Protein AF-A0A3N5NLV7-F1 (afdb_monomer)

Mean predicted aligned error: 9.07 Å

Nearest PDB structures (foldseek):
  2b5a-assembly1_A  TM=8.659E-01  e=1.717E-02  [Bacillus] caldolyticus
  4ob4-assembly1_A  TM=8.107E-01  e=1.916E-02  Streptomyces coelicolor A3(2)
  5d4z-assembly8_U  TM=6.391E-01  e=3.913E-02  Salmonella phage SPC32H
  5d4z-assembly3_F  TM=6.218E-01  e=5.746E-02  Salmonella phage SPC32H
  6jpi-assembly1_C  TM=6.196E-01  e=9.987E-01  Pseudomonas aeruginosa PAO1

Structure (mmCIF, N/CA/C/O backbone):
data_AF-A0A3N5NLV7-F1
#
_entry.id   AF-A0A3N5NLV7-F1
#
loop_
_atom_site.group_PDB
_atom_site.id
_atom_site.type_symbol
_atom_site.label_atom_id
_atom_site.label_alt_id
_atom_site.label_comp_id
_atom_site.label_asym_id
_atom_site.label_entity_id
_atom_site.label_seq_id
_atom_site.pdbx_PDB_ins_code
_atom_site.Cartn_x
_atom_site.Cartn_y
_atom_site.Cartn_z
_atom_site.occupancy
_atom_site.B_iso_or_equiv
_atom_site.auth_seq_id
_atom_site.auth_comp_id
_atom_site.auth_asym_id
_atom_site.auth_atom_id
_atom_site.pdbx_PDB_model_num
ATOM 1 N N . MET A 1 1 ? 19.502 -3.548 -1.627 1.00 58.09 1 MET A N 1
ATOM 2 C CA . MET A 1 1 ? 18.742 -3.714 -2.894 1.00 58.09 1 MET A CA 1
ATOM 3 C C . MET A 1 1 ? 17.281 -4.151 -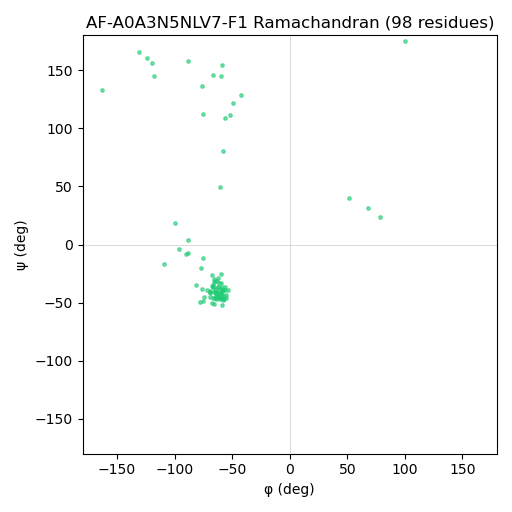2.672 1.00 58.09 1 MET A C 1
ATOM 5 O O . MET A 1 1 ? 16.404 -3.529 -3.257 1.00 58.09 1 MET A O 1
ATOM 9 N N . LYS A 1 2 ? 16.983 -5.141 -1.804 1.00 58.34 2 LYS A N 1
ATOM 10 C CA . LYS A 1 2 ? 15.604 -5.622 -1.531 1.00 58.34 2 LYS A CA 1
ATOM 11 C C . LYS A 1 2 ? 14.653 -4.567 -0.925 1.00 58.34 2 LYS A C 1
ATOM 13 O O . LYS A 1 2 ? 13.492 -4.514 -1.321 1.00 58.34 2 LYS A O 1
ATOM 18 N N . ASP A 1 3 ? 15.144 -3.681 -0.058 1.00 70.75 3 ASP A N 1
ATOM 19 C CA . ASP A 1 3 ? 14.313 -2.634 0.573 1.00 70.75 3 ASP A CA 1
ATOM 20 C C . ASP A 1 3 ? 13.758 -1.600 -0.409 1.00 70.75 3 ASP A C 1
ATOM 22 O O . ASP A 1 3 ? 12.655 -1.089 -0.226 1.00 70.75 3 ASP A O 1
ATOM 26 N N . HIS A 1 4 ? 14.495 -1.307 -1.483 1.00 82.44 4 HIS A N 1
ATOM 27 C CA . HIS A 1 4 ? 14.044 -0.349 -2.488 1.00 82.44 4 HIS A CA 1
ATOM 28 C C . HIS A 1 4 ? 12.804 -0.866 -3.229 1.00 82.44 4 HIS A C 1
ATOM 30 O O . HIS A 1 4 ? 11.856 -0.119 -3.454 1.00 82.44 4 HIS A O 1
ATOM 36 N N . PHE A 1 5 ? 12.773 -2.163 -3.556 1.00 86.38 5 PHE A N 1
ATOM 37 C CA . PHE A 1 5 ? 11.635 -2.778 -4.239 1.00 86.38 5 PHE A CA 1
ATOM 38 C C . PHE A 1 5 ? 10.353 -2.709 -3.398 1.00 86.38 5 PHE A C 1
ATOM 40 O O . PHE A 1 5 ? 9.313 -2.296 -3.910 1.00 86.38 5 PHE A O 1
ATOM 47 N N . LYS A 1 6 ? 10.438 -3.041 -2.101 1.00 90.75 6 LYS A N 1
ATOM 48 C CA . LYS A 1 6 ? 9.296 -2.960 -1.177 1.00 90.75 6 LYS A CA 1
ATOM 49 C C . LYS A 1 6 ? 8.779 -1.530 -1.029 1.00 90.75 6 LYS A C 1
ATOM 51 O O . LYS A 1 6 ? 7.579 -1.293 -1.140 1.00 90.75 6 LYS A O 1
ATOM 56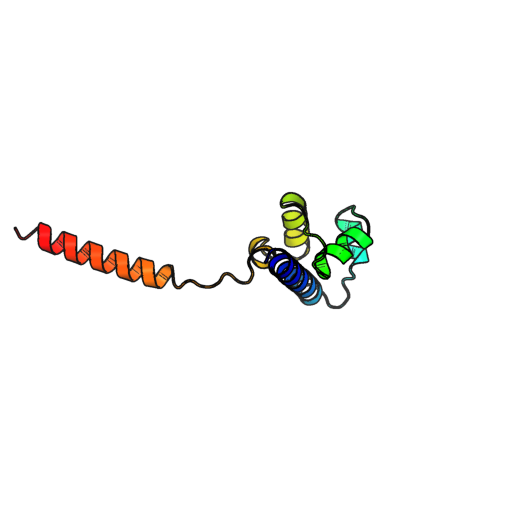 N N . LYS A 1 7 ? 9.683 -0.557 -0.857 1.00 92.44 7 LYS A N 1
ATOM 57 C CA . LYS A 1 7 ? 9.321 0.868 -0.786 1.00 92.44 7 LYS A CA 1
ATOM 58 C C . LYS A 1 7 ? 8.576 1.334 -2.033 1.00 92.44 7 LYS A C 1
ATOM 60 O O . LYS A 1 7 ? 7.565 2.022 -1.917 1.00 92.44 7 LYS A O 1
ATOM 65 N N . GLU A 1 8 ? 9.034 0.946 -3.218 1.00 93.94 8 GLU A N 1
ATOM 66 C CA . GLU A 1 8 ? 8.368 1.315 -4.468 1.00 93.94 8 GLU A CA 1
ATOM 67 C C . GLU A 1 8 ? 7.006 0.628 -4.646 1.00 93.94 8 GLU A C 1
ATOM 69 O O . GLU A 1 8 ? 6.043 1.276 -5.062 1.00 93.94 8 GLU A O 1
ATOM 74 N N . GLN A 1 9 ? 6.881 -0.651 -4.278 1.00 95.12 9 GLN A N 1
ATOM 75 C CA . GLN A 1 9 ? 5.590 -1.345 -4.288 1.00 95.12 9 GLN A CA 1
ATOM 76 C C . GLN A 1 9 ? 4.593 -0.686 -3.320 1.00 95.12 9 GLN A C 1
ATOM 78 O O . GLN A 1 9 ? 3.454 -0.407 -3.701 1.00 95.12 9 GLN A O 1
ATOM 83 N N . GLY A 1 10 ? 5.029 -0.361 -2.100 1.00 96.88 10 GLY A N 1
ATOM 84 C CA . GLY A 1 10 ? 4.206 0.313 -1.097 1.00 96.88 10 GLY A CA 1
ATOM 85 C C . GLY A 1 10 ? 3.721 1.692 -1.540 1.00 96.88 10 GLY A C 1
ATOM 86 O O . GLY A 1 10 ? 2.534 2.013 -1.415 1.00 96.88 10 GLY A O 1
ATOM 87 N N . LYS A 1 11 ? 4.601 2.484 -2.172 1.00 96.88 11 LYS A N 1
ATOM 88 C CA . LYS A 1 11 ? 4.227 3.765 -2.794 1.00 96.88 11 LYS A CA 1
ATOM 89 C C . LYS A 1 11 ? 3.130 3.582 -3.841 1.00 96.88 11 LYS A C 1
ATOM 91 O O . LYS A 1 11 ? 2.148 4.322 -3.818 1.00 96.88 11 LYS A O 1
ATOM 96 N N . ARG A 1 12 ? 3.262 2.598 -4.735 1.00 96.88 12 ARG A N 1
ATOM 97 C CA . ARG A 1 12 ? 2.259 2.319 -5.780 1.00 96.88 12 ARG A CA 1
ATOM 98 C C . ARG A 1 12 ? 0.931 1.878 -5.193 1.00 96.88 12 ARG A C 1
ATOM 100 O O . ARG A 1 12 ? -0.104 2.371 -5.626 1.00 96.88 12 ARG A O 1
ATOM 107 N N . LEU A 1 13 ? 0.953 1.024 -4.172 1.00 97.50 13 LEU A N 1
ATOM 108 C CA . LEU A 1 13 ? -0.257 0.603 -3.471 1.00 97.50 13 LEU A CA 1
ATOM 109 C C . LEU A 1 13 ? -0.988 1.803 -2.842 1.00 97.50 13 LEU A C 1
ATOM 111 O O . LEU A 1 13 ? -2.193 1.981 -3.031 1.00 97.50 13 LEU A O 1
ATOM 115 N N . LYS A 1 14 ? -0.246 2.688 -2.167 1.00 98.00 14 LYS A N 1
ATOM 116 C CA . LYS A 1 14 ? -0.785 3.929 -1.594 1.00 98.00 14 LYS A CA 1
ATOM 117 C C . LYS A 1 14 ? -1.366 4.858 -2.661 1.00 98.00 14 LYS A C 1
ATOM 119 O O . LYS A 1 14 ? -2.412 5.470 -2.434 1.00 98.00 14 LYS A O 1
ATOM 124 N N . LEU A 1 15 ? -0.694 4.985 -3.806 1.00 97.06 15 LEU A N 1
ATOM 125 C CA . LEU A 1 15 ? -1.178 5.773 -4.941 1.00 97.06 15 LEU A CA 1
ATOM 126 C C . LEU A 1 15 ? -2.469 5.181 -5.515 1.00 97.06 15 LEU A C 1
ATOM 128 O O . LEU A 1 15 ? -3.434 5.923 -5.672 1.00 97.06 15 LEU A O 1
ATOM 132 N N . ALA A 1 16 ? -2.525 3.865 -5.732 1.00 97.19 16 ALA A N 1
ATOM 133 C CA . ALA A 1 16 ? -3.715 3.171 -6.221 1.00 97.19 16 ALA A CA 1
ATOM 134 C C . ALA A 1 16 ? -4.922 3.390 -5.294 1.00 97.19 16 ALA A C 1
ATOM 136 O O . ALA A 1 16 ? -5.988 3.789 -5.758 1.00 97.19 16 ALA A O 1
ATOM 137 N N . ARG A 1 17 ? -4.744 3.258 -3.970 1.00 98.00 17 ARG A N 1
ATOM 138 C CA . ARG A 1 17 ? -5.808 3.563 -2.998 1.00 98.00 17 ARG A CA 1
ATOM 139 C C . ARG A 1 17 ? -6.315 5.000 -3.119 1.00 98.00 17 ARG A C 1
ATOM 141 O O . ARG A 1 17 ? -7.524 5.229 -3.122 1.00 98.00 17 ARG A O 1
ATOM 148 N N . LYS A 1 18 ? -5.400 5.971 -3.175 1.00 97.56 18 LYS A N 1
ATOM 149 C CA . LYS A 1 18 ? -5.754 7.396 -3.263 1.00 97.56 18 LYS A CA 1
ATOM 150 C C . LYS A 1 18 ? -6.431 7.750 -4.589 1.00 97.56 18 LYS A C 1
ATOM 152 O O . LYS A 1 18 ? -7.307 8.610 -4.584 1.00 97.56 18 LYS A O 1
ATOM 157 N N . ALA A 1 19 ? -6.028 7.105 -5.685 1.00 96.56 19 ALA A N 1
ATOM 158 C CA . ALA A 1 19 ? 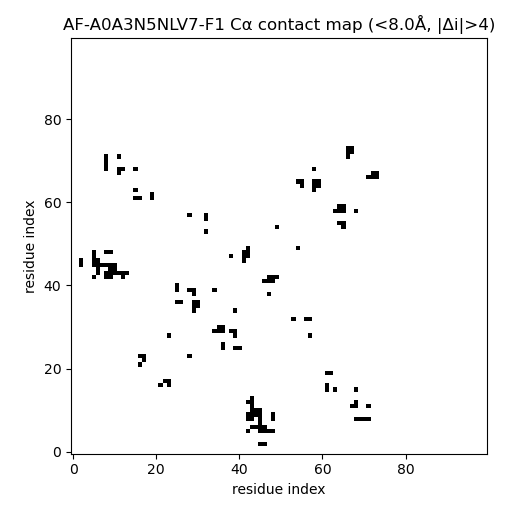-6.623 7.275 -7.007 1.00 96.56 19 ALA A CA 1
ATOM 159 C C . ALA A 1 19 ? -8.040 6.691 -7.068 1.00 96.56 19 ALA A C 1
ATOM 161 O O . ALA A 1 19 ? -8.934 7.336 -7.604 1.00 96.56 19 ALA A O 1
ATOM 162 N N . PHE 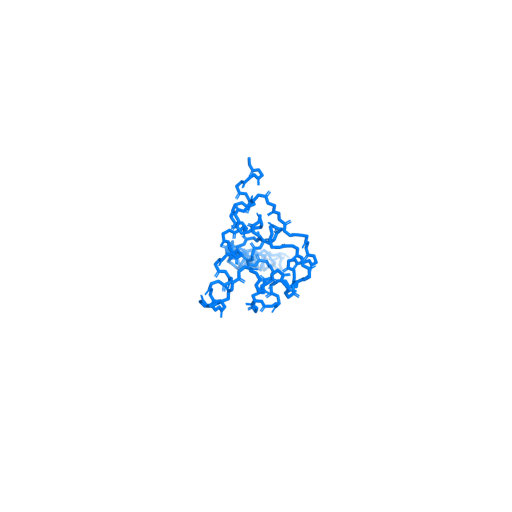A 1 20 ? -8.258 5.524 -6.453 1.00 97.12 20 PHE A N 1
ATOM 163 C CA . PHE A 1 20 ? -9.576 4.895 -6.382 1.00 97.12 20 PHE A CA 1
ATOM 164 C C . PHE A 1 20 ? -10.587 5.760 -5.618 1.00 97.12 20 PHE A C 1
ATOM 166 O O . PHE A 1 20 ? -11.715 5.954 -6.062 1.00 97.12 20 PHE A O 1
ATOM 173 N N . SER A 1 21 ? -10.201 6.310 -4.459 1.00 96.94 21 SER A N 1
ATOM 174 C CA . SER A 1 21 ? -11.035 7.282 -3.746 1.00 96.94 21 SER A CA 1
ATOM 175 C C . SER A 1 21 ? -10.254 8.067 -2.696 1.00 96.94 21 SER A C 1
ATOM 177 O O . SER A 1 21 ? -9.609 7.498 -1.813 1.00 96.94 21 SER A O 1
ATOM 179 N N . LYS A 1 22 ? -10.422 9.397 -2.692 1.00 92.19 22 LYS A N 1
ATOM 180 C CA . LYS A 1 22 ? -9.813 10.295 -1.692 1.00 92.19 22 LYS A CA 1
ATOM 181 C C . LYS A 1 22 ? -10.241 9.985 -0.249 1.00 92.19 22 LYS A C 1
ATOM 183 O O . LYS A 1 22 ? -9.498 10.290 0.678 1.00 92.19 22 LYS A O 1
ATOM 188 N N . LYS A 1 23 ? -11.421 9.380 -0.053 1.00 95.81 23 LYS A N 1
ATOM 189 C CA . LYS A 1 23 ? -11.973 9.029 1.271 1.00 95.81 23 LYS A CA 1
ATOM 190 C C . LYS A 1 23 ? -11.687 7.577 1.678 1.00 95.81 23 LYS A C 1
ATOM 192 O O . LYS A 1 23 ? -12.049 7.172 2.783 1.00 95.81 23 LYS A O 1
ATOM 197 N N . LEU A 1 24 ? -11.069 6.771 0.811 1.00 97.19 24 LEU A N 1
ATOM 198 C CA . LEU A 1 24 ? -10.763 5.378 1.126 1.00 97.19 24 LEU A CA 1
ATOM 199 C C . LEU A 1 24 ? -9.567 5.300 2.081 1.00 97.19 24 LEU A C 1
ATOM 201 O O . LEU A 1 24 ? -8.427 5.628 1.736 1.00 97.19 24 LEU A O 1
ATOM 205 N N . THR A 1 25 ? -9.835 4.861 3.309 1.00 98.31 25 THR A N 1
ATOM 206 C CA . THR A 1 25 ? -8.830 4.748 4.368 1.00 98.31 25 THR A CA 1
ATOM 207 C C . THR A 1 25 ? -8.130 3.390 4.334 1.00 98.31 25 THR A C 1
ATOM 209 O O . THR A 1 25 ? -8.679 2.400 3.854 1.00 98.31 25 THR A O 1
ATOM 212 N N . GLN A 1 26 ? -6.927 3.330 4.910 1.00 98.44 26 GLN A N 1
ATOM 213 C CA . GLN A 1 26 ? -6.186 2.079 5.113 1.00 98.44 26 GLN A CA 1
ATOM 214 C C . GLN A 1 26 ? -7.008 1.058 5.921 1.00 98.44 26 GLN A C 1
ATOM 216 O O . GLN A 1 26 ? -7.046 -0.118 5.577 1.00 98.44 26 GLN A O 1
ATOM 221 N N . LYS A 1 27 ? -7.742 1.526 6.945 1.00 98.50 27 LYS A N 1
ATOM 222 C CA . LYS A 1 27 ? -8.627 0.693 7.775 1.00 98.50 27 LYS A CA 1
ATOM 223 C C . LYS A 1 27 ? -9.722 0.017 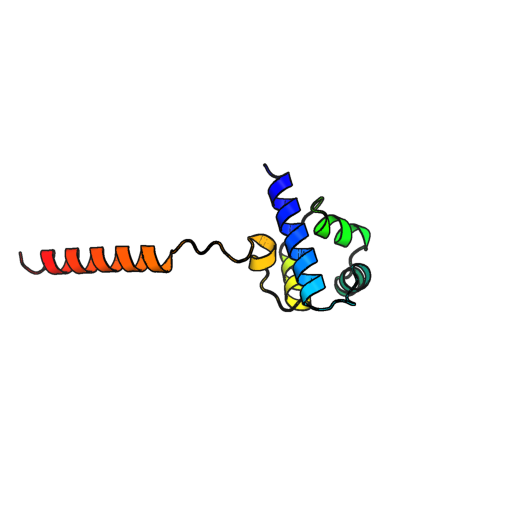6.957 1.00 98.50 27 LYS A C 1
ATOM 225 O O . LYS A 1 27 ? -9.956 -1.166 7.149 1.00 98.50 27 LYS A O 1
ATOM 230 N N . ARG A 1 28 ? -10.356 0.731 6.020 1.00 98.31 28 ARG A N 1
ATOM 231 C CA . ARG A 1 28 ? -11.417 0.153 5.181 1.00 98.31 28 ARG A CA 1
ATOM 232 C C . ARG A 1 28 ? -10.906 -0.979 4.296 1.00 98.31 28 ARG A C 1
ATOM 234 O O . ARG A 1 28 ? -11.589 -1.988 4.180 1.00 98.31 28 ARG A O 1
ATOM 241 N N . ILE A 1 29 ? -9.715 -0.832 3.712 1.00 98.06 29 ILE A N 1
ATOM 242 C CA . ILE A 1 29 ? -9.118 -1.907 2.908 1.00 98.06 29 ILE A CA 1
ATOM 243 C C . ILE A 1 29 ? -8.706 -3.075 3.798 1.00 98.06 29 ILE A C 1
ATOM 245 O O . ILE A 1 29 ? -9.027 -4.210 3.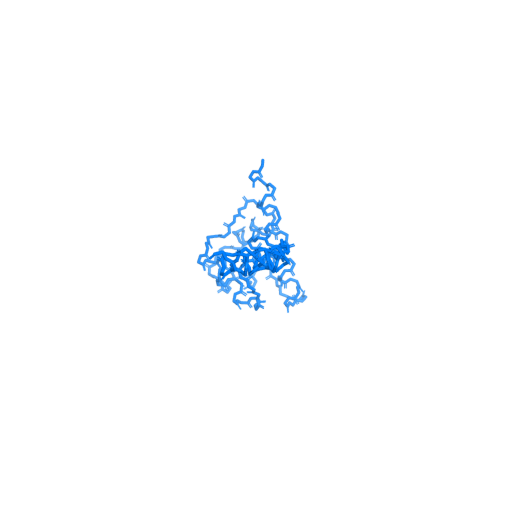473 1.00 98.06 29 ILE A O 1
ATOM 249 N N . ALA A 1 30 ? -8.065 -2.812 4.939 1.00 98.44 30 ALA A N 1
ATOM 250 C CA . ALA A 1 30 ? -7.692 -3.862 5.885 1.00 98.44 30 ALA A CA 1
ATOM 251 C C . ALA A 1 30 ? -8.914 -4.697 6.315 1.00 98.44 30 ALA A C 1
ATOM 253 O O . ALA A 1 30 ? -8.882 -5.922 6.232 1.00 98.44 30 ALA A O 1
ATOM 254 N N . THR A 1 31 ? -10.023 -4.032 6.661 1.00 98.44 31 THR A N 1
ATOM 255 C CA . THR A 1 31 ? -11.302 -4.687 6.969 1.00 98.44 31 THR A CA 1
ATOM 256 C C . THR A 1 31 ? -11.841 -5.483 5.779 1.00 98.44 31 THR A C 1
ATOM 258 O O . THR A 1 31 ? -12.209 -6.637 5.959 1.00 98.44 31 THR A O 1
ATOM 261 N N . ALA A 1 32 ? -11.851 -4.915 4.568 1.00 97.50 32 ALA A N 1
ATOM 262 C CA . ALA A 1 32 ? -12.332 -5.609 3.369 1.00 97.50 32 ALA A CA 1
ATOM 263 C C . ALA A 1 32 ? -11.494 -6.849 3.012 1.00 97.50 32 ALA A C 1
ATOM 265 O O . ALA A 1 32 ? -12.020 -7.816 2.471 1.00 97.50 32 ALA A O 1
ATOM 266 N N . MET A 1 33 ? -10.194 -6.824 3.309 1.00 97.81 33 MET A N 1
ATOM 267 C CA . MET A 1 33 ? -9.274 -7.933 3.055 1.00 97.81 33 MET A CA 1
ATOM 268 C C . MET A 1 33 ? -9.209 -8.946 4.209 1.00 97.81 33 MET A C 1
ATOM 270 O O . MET A 1 33 ? -8.558 -9.977 4.060 1.00 97.81 33 MET A O 1
ATOM 274 N N . GLY A 1 34 ? -9.850 -8.664 5.350 1.00 98.00 34 GLY A N 1
ATOM 275 C CA . GLY A 1 34 ? -9.799 -9.521 6.537 1.00 98.00 34 GLY A CA 1
ATOM 276 C C . GLY A 1 34 ? -8.420 -9.572 7.204 1.00 98.00 34 GLY A C 1
ATOM 277 O O . GLY A 1 34 ? -8.052 -10.604 7.755 1.00 98.00 34 GLY A O 1
ATOM 278 N N . ILE A 1 35 ? -7.642 -8.483 7.143 1.00 98.38 35 ILE A N 1
ATOM 279 C CA . ILE A 1 35 ? -6.287 -8.405 7.717 1.00 98.38 35 ILE A CA 1
ATOM 280 C C . ILE A 1 35 ? -6.179 -7.304 8.785 1.00 98.38 35 ILE A C 1
ATOM 282 O O . ILE A 1 35 ? -6.928 -6.323 8.743 1.00 98.38 35 ILE A O 1
ATOM 286 N N . PRO A 1 36 ? -5.219 -7.397 9.725 1.00 98.56 36 PRO A N 1
ATOM 287 C CA . PRO A 1 36 ? -4.962 -6.321 10.677 1.00 98.56 36 PRO A CA 1
ATOM 288 C C . PRO A 1 36 ? -4.577 -5.006 9.983 1.00 98.56 36 PRO A C 1
ATOM 290 O O . PRO A 1 36 ? -3.840 -4.995 8.995 1.00 98.56 36 PRO A O 1
ATOM 293 N N . LEU A 1 37 ? -4.998 -3.867 10.549 1.00 98.56 37 LEU A N 1
ATOM 294 C CA . LEU A 1 37 ? -4.642 -2.540 10.021 1.00 98.56 37 LEU A CA 1
ATOM 295 C C . LEU A 1 37 ? -3.123 -2.361 9.900 1.00 98.56 37 LEU A C 1
ATOM 297 O O . LEU A 1 37 ? -2.648 -1.876 8.876 1.00 98.56 37 LEU A O 1
ATOM 301 N N . ARG A 1 38 ? -2.367 -2.791 10.919 1.00 98.31 38 ARG A N 1
ATOM 302 C CA . ARG A 1 38 ? -0.902 -2.695 10.931 1.00 98.31 38 ARG A CA 1
ATOM 303 C C . ARG A 1 38 ? -0.267 -3.447 9.759 1.00 98.31 38 ARG A C 1
ATOM 305 O O . ARG A 1 38 ? 0.691 -2.957 9.176 1.00 98.31 38 ARG A O 1
ATOM 312 N N . THR A 1 39 ? -0.838 -4.590 9.383 1.00 98.31 39 THR A N 1
ATOM 313 C CA . THR A 1 39 ? -0.400 -5.382 8.229 1.00 98.31 39 THR A CA 1
ATOM 314 C C . THR A 1 39 ? -0.606 -4.619 6.924 1.00 98.31 39 THR A C 1
ATOM 316 O O . THR A 1 39 ? 0.297 -4.539 6.104 1.00 98.31 39 THR A O 1
ATOM 319 N N . TYR A 1 40 ? -1.762 -3.978 6.736 1.00 98.50 40 TYR A N 1
ATOM 320 C CA . TYR A 1 40 ? -1.970 -3.150 5.546 1.00 98.50 40 TYR A CA 1
ATOM 321 C C . TYR A 1 40 ? -1.076 -1.892 5.543 1.00 98.50 40 TYR A C 1
ATOM 323 O O . TYR A 1 40 ? -0.585 -1.461 4.500 1.00 98.50 40 TYR A O 1
ATOM 331 N N . GLN A 1 41 ? -0.837 -1.298 6.715 1.00 98.50 41 GLN A N 1
ATOM 332 C CA . GLN A 1 41 ? 0.047 -0.140 6.865 1.00 98.50 41 GLN A CA 1
ATOM 333 C C . GLN A 1 41 ? 1.493 -0.460 6.491 1.00 98.50 41 GLN A C 1
ATOM 335 O O . GLN A 1 41 ? 2.095 0.332 5.766 1.00 98.50 41 GLN A O 1
ATOM 340 N N . SER A 1 42 ? 2.017 -1.612 6.926 1.00 98.06 42 SER A N 1
ATOM 341 C CA . SER A 1 42 ? 3.382 -2.048 6.609 1.00 98.06 42 SER A CA 1
ATOM 342 C C . SER A 1 42 ? 3.588 -2.252 5.105 1.00 98.06 42 SER A C 1
ATOM 344 O O . SER A 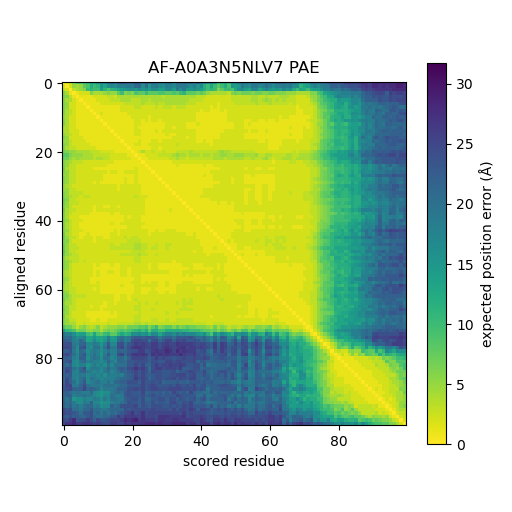1 42 ? 4.685 -1.997 4.603 1.00 98.06 42 SER A O 1
ATOM 346 N N . TYR A 1 43 ? 2.528 -2.606 4.367 1.00 97.88 43 TYR A N 1
ATOM 347 C CA . TYR A 1 43 ? 2.554 -2.652 2.905 1.00 97.88 43 TYR A CA 1
ATOM 348 C C . TYR A 1 43 ? 2.735 -1.268 2.284 1.00 97.88 43 TYR A C 1
ATOM 350 O O . TYR A 1 43 ? 3.633 -1.076 1.473 1.00 97.88 43 TYR A O 1
ATOM 358 N N . GLU A 1 44 ? 1.933 -0.270 2.667 1.00 97.75 44 GLU A N 1
ATOM 359 C CA . GLU A 1 44 ? 2.007 1.064 2.047 1.00 97.75 44 GLU A CA 1
ATOM 360 C C . GLU A 1 44 ? 3.302 1.829 2.353 1.00 97.75 44 GLU A C 1
ATOM 362 O O . GLU A 1 44 ? 3.697 2.697 1.570 1.00 97.75 44 GLU A O 1
ATOM 367 N N . ILE A 1 45 ? 3.959 1.535 3.478 1.00 96.75 45 ILE A N 1
ATOM 368 C CA . ILE A 1 45 ? 5.259 2.130 3.834 1.00 96.75 45 ILE A CA 1
ATOM 369 C C . ILE A 1 45 ? 6.453 1.306 3.324 1.00 96.75 45 ILE A C 1
ATOM 371 O O . ILE A 1 45 ? 7.584 1.790 3.363 1.00 96.75 45 ILE A O 1
ATOM 375 N N . GLY A 1 46 ? 6.205 0.102 2.794 1.00 96.00 46 GLY A N 1
ATOM 376 C CA . GLY A 1 46 ? 7.223 -0.766 2.204 1.00 96.00 46 GLY A CA 1
ATOM 377 C C . GLY A 1 46 ? 8.081 -1.534 3.211 1.00 96.00 46 GLY A C 1
ATOM 378 O O . GLY A 1 46 ? 9.203 -1.913 2.883 1.00 96.00 46 GLY A O 1
ATOM 379 N N . GLU A 1 47 ? 7.585 -1.765 4.427 1.00 95.62 47 GLU A N 1
ATOM 380 C CA . GLU A 1 47 ? 8.227 -2.661 5.404 1.00 95.62 47 GLU A CA 1
ATOM 381 C C . GLU A 1 47 ? 7.990 -4.136 5.035 1.00 95.62 47 GLU A C 1
ATOM 383 O O . GLU A 1 47 ? 8.888 -4.986 5.115 1.00 95.62 47 GLU A O 1
ATOM 388 N N . ALA A 1 48 ? 6.784 -4.432 4.548 1.00 95.31 48 ALA A N 1
ATOM 389 C CA . ALA A 1 48 ? 6.366 -5.750 4.094 1.00 95.31 48 ALA A CA 1
ATOM 390 C C . ALA A 1 48 ? 5.702 -5.665 2.718 1.00 95.31 48 ALA A C 1
ATOM 392 O O . ALA A 1 48 ? 5.294 -4.592 2.282 1.00 95.31 48 ALA A O 1
ATOM 393 N N . ASN A 1 49 ? 5.554 -6.817 2.069 1.00 94.50 49 ASN A N 1
ATOM 394 C CA . ASN A 1 49 ? 4.779 -6.951 0.843 1.00 94.50 49 ASN A CA 1
ATOM 395 C C . ASN A 1 49 ? 3.609 -7.906 1.099 1.00 94.50 49 ASN A C 1
ATOM 397 O O . ASN A 1 49 ? 3.777 -8.862 1.862 1.00 94.50 49 ASN A O 1
ATOM 401 N N . PRO A 1 50 ? 2.440 -7.674 0.484 1.00 96.06 50 PRO A N 1
ATOM 402 C CA . PRO A 1 50 ? 1.387 -8.675 0.466 1.00 96.06 50 PRO A CA 1
ATOM 403 C C . PRO A 1 50 ? 1.835 -9.888 -0.357 1.00 96.06 50 PRO A C 1
ATOM 405 O O . PRO A 1 50 ? 2.512 -9.734 -1.376 1.00 96.06 50 PRO A O 1
ATOM 408 N N . GLU A 1 51 ? 1.405 -11.075 0.062 1.00 96.62 51 GLU A N 1
ATOM 409 C CA . GLU A 1 51 ? 1.479 -12.284 -0.762 1.00 96.62 51 GLU A CA 1
ATOM 410 C C . GLU A 1 51 ? 0.695 -12.098 -2.065 1.00 96.62 51 GLU A C 1
ATOM 412 O O . GLU A 1 51 ? -0.274 -11.334 -2.115 1.00 96.62 51 GLU A O 1
ATOM 417 N N . ASP A 1 52 ? 1.070 -12.828 -3.115 1.00 96.31 52 ASP A N 1
ATOM 418 C CA . ASP A 1 52 ? 0.517 -12.622 -4.459 1.00 96.31 52 ASP A CA 1
ATOM 419 C C . ASP A 1 52 ? -1.011 -12.781 -4.510 1.00 96.31 52 ASP A C 1
ATOM 421 O O . ASP A 1 52 ? -1.706 -11.980 -5.137 1.00 96.31 52 ASP A O 1
ATOM 425 N N . THR A 1 53 ? -1.567 -13.745 -3.775 1.00 97.50 53 THR A N 1
ATOM 426 C CA . THR A 1 53 ? -3.023 -13.955 -3.690 1.00 97.50 53 THR A CA 1
ATOM 427 C C . THR A 1 53 ? -3.746 -12.775 -3.035 1.00 97.50 53 THR A C 1
ATOM 429 O O . THR A 1 53 ? -4.815 -12.362 -3.491 1.00 97.50 53 THR A O 1
ATOM 432 N N . LEU A 1 54 ? -3.162 -12.194 -1.984 1.00 98.00 54 LEU A N 1
ATOM 433 C CA . LEU A 1 54 ? -3.695 -11.013 -1.310 1.00 98.00 54 LEU A CA 1
ATOM 434 C C . LEU A 1 54 ? -3.527 -9.763 -2.179 1.00 98.00 54 LEU A C 1
ATOM 436 O O . LEU A 1 54 ? -4.442 -8.943 -2.255 1.00 98.00 54 LEU A O 1
ATOM 440 N N . LEU A 1 55 ? -2.399 -9.636 -2.878 1.00 97.88 55 LEU A N 1
ATOM 441 C CA . LEU A 1 55 ? -2.151 -8.541 -3.808 1.00 97.88 55 LEU A CA 1
ATOM 442 C C . LEU A 1 55 ? -3.200 -8.509 -4.924 1.00 97.88 55 LEU A C 1
ATOM 444 O O . LEU A 1 55 ? -3.714 -7.437 -5.233 1.00 97.88 55 LEU A O 1
ATOM 448 N N . VAL A 1 56 ? -3.566 -9.668 -5.479 1.00 98.06 56 VAL A N 1
ATOM 449 C CA . VAL A 1 56 ? -4.640 -9.780 -6.478 1.00 98.06 56 VAL A CA 1
ATOM 450 C C . VAL A 1 56 ? -5.980 -9.308 -5.909 1.00 98.06 56 VAL A C 1
ATOM 452 O O . VAL A 1 56 ? -6.671 -8.523 -6.554 1.00 98.06 56 VAL A O 1
ATOM 455 N N . LYS A 1 57 ? -6.338 -9.711 -4.683 1.00 98.38 57 LYS A N 1
ATOM 456 C CA . LYS A 1 57 ? -7.583 -9.256 -4.033 1.00 98.38 57 LYS A CA 1
ATOM 457 C C . LYS A 1 57 ? -7.610 -7.740 -3.835 1.00 98.38 57 LYS A C 1
ATOM 459 O O . LYS A 1 57 ? -8.612 -7.101 -4.149 1.00 98.38 57 LYS A O 1
ATOM 464 N N . ILE A 1 58 ? -6.505 -7.165 -3.359 1.00 98.31 58 ILE A N 1
ATOM 465 C CA . ILE A 1 58 ? -6.364 -5.716 -3.178 1.00 98.31 58 ILE A CA 1
ATOM 466 C C . ILE A 1 58 ? -6.465 -4.993 -4.528 1.00 98.31 58 ILE A C 1
ATOM 468 O O . ILE A 1 58 ? -7.164 -3.988 -4.633 1.00 98.31 58 ILE A O 1
ATOM 472 N N . ALA A 1 59 ? -5.798 -5.504 -5.563 1.00 97.62 59 ALA A N 1
ATOM 473 C CA . ALA A 1 59 ? -5.814 -4.925 -6.902 1.00 97.62 59 ALA A CA 1
ATOM 474 C C . ALA A 1 59 ? -7.225 -4.939 -7.513 1.00 97.62 59 ALA A C 1
ATOM 476 O O . ALA A 1 59 ? -7.685 -3.908 -8.001 1.00 97.62 59 ALA A O 1
ATOM 477 N N . ASN A 1 60 ? -7.944 -6.059 -7.385 1.00 97.94 60 ASN A N 1
ATOM 478 C CA . ASN A 1 60 ? -9.339 -6.182 -7.811 1.00 97.94 60 ASN A CA 1
ATOM 479 C C . ASN A 1 60 ? -10.248 -5.199 -7.060 1.00 97.94 60 ASN A C 1
ATOM 481 O O . ASN A 1 60 ? -11.054 -4.514 -7.682 1.00 97.94 60 ASN A O 1
ATOM 485 N N . PHE A 1 61 ? -10.083 -5.078 -5.737 1.00 97.94 61 PHE A N 1
ATOM 486 C CA . PHE A 1 61 ? -10.829 -4.111 -4.926 1.00 97.94 61 PHE A CA 1
ATOM 487 C C . PHE A 1 61 ? -10.582 -2.661 -5.370 1.00 97.94 61 PHE A C 1
ATOM 489 O O . PHE A 1 61 ? -11.498 -1.844 -5.366 1.00 97.94 61 PHE A O 1
ATOM 496 N N . LEU A 1 62 ? -9.346 -2.342 -5.757 1.00 97.31 62 LEU A N 1
ATOM 497 C CA . LEU A 1 62 ? -8.932 -1.016 -6.216 1.00 97.31 62 LEU A CA 1
ATOM 498 C C . LEU A 1 62 ? -9.122 -0.794 -7.726 1.00 97.31 62 LEU A C 1
ATOM 500 O O . LEU A 1 62 ? -8.729 0.261 -8.219 1.00 97.31 62 LEU A O 1
ATOM 504 N N . ALA A 1 63 ? -9.698 -1.757 -8.455 1.00 96.62 63 ALA A N 1
ATOM 505 C CA . ALA A 1 63 ? -9.871 -1.723 -9.909 1.00 96.62 63 ALA A CA 1
ATOM 506 C C . ALA A 1 63 ? -8.572 -1.416 -10.695 1.00 96.62 63 ALA A C 1
ATOM 508 O O . ALA A 1 63 ? -8.583 -0.685 -11.685 1.00 96.62 63 ALA A O 1
ATOM 509 N N . VAL A 1 64 ? -7.440 -1.982 -10.259 1.00 95.38 64 VAL A N 1
ATOM 510 C CA . VAL A 1 64 ? -6.127 -1.862 -10.924 1.00 95.38 64 VAL A CA 1
ATOM 511 C C . VAL A 1 64 ? -5.542 -3.237 -11.241 1.00 95.38 64 VAL A C 1
ATOM 513 O O . VAL A 1 64 ? -5.923 -4.238 -10.638 1.00 95.38 64 VAL A O 1
ATOM 516 N N . LYS A 1 65 ? -4.578 -3.311 -12.168 1.00 95.62 65 LYS A N 1
ATOM 517 C CA . LYS A 1 65 ? -3.881 -4.577 -12.448 1.00 95.62 65 LYS A CA 1
ATOM 518 C C . LYS A 1 65 ? -2.854 -4.878 -11.342 1.00 95.62 65 LYS A C 1
ATOM 520 O O . LYS A 1 65 ? -2.091 -3.975 -10.990 1.00 95.62 65 LYS A O 1
ATOM 525 N N . PRO A 1 66 ? -2.743 -6.126 -10.844 1.00 95.00 66 PRO A N 1
ATOM 526 C CA . PRO A 1 66 ? -1.744 -6.498 -9.832 1.00 95.00 66 PRO A CA 1
ATOM 527 C C . PRO A 1 66 ? -0.308 -6.121 -10.231 1.00 95.00 66 PRO A C 1
ATOM 529 O O . PRO A 1 66 ? 0.455 -5.599 -9.415 1.00 95.00 66 PRO A O 1
ATOM 532 N N . ASP A 1 67 ? 0.029 -6.284 -11.513 1.00 93.44 67 ASP A N 1
ATOM 533 C CA . ASP A 1 67 ? 1.347 -5.952 -12.066 1.00 93.44 67 ASP A CA 1
ATOM 534 C C . ASP A 1 67 ? 1.696 -4.469 -11.941 1.00 93.44 67 ASP A C 1
ATOM 536 O O . ASP A 1 67 ? 2.855 -4.124 -11.707 1.00 93.44 67 ASP A O 1
ATOM 540 N N . GLN A 1 68 ? 0.701 -3.580 -12.029 1.00 93.50 68 GLN A N 1
ATOM 541 C CA . GLN A 1 68 ? 0.927 -2.143 -11.866 1.00 93.50 68 GLN A CA 1
ATOM 542 C C . GLN A 1 68 ? 1.374 -1.802 -10.445 1.00 93.50 68 GLN A C 1
ATOM 544 O O . GLN A 1 68 ? 2.169 -0.881 -10.258 1.00 93.50 68 GLN A O 1
ATOM 549 N N . ILE A 1 69 ? 0.911 -2.556 -9.446 1.00 94.44 69 ILE A N 1
ATOM 550 C CA . ILE A 1 69 ? 1.368 -2.409 -8.064 1.00 94.44 69 ILE A CA 1
ATOM 551 C C . ILE A 1 69 ? 2.741 -3.077 -7.905 1.00 94.44 69 ILE A C 1
ATOM 553 O O . ILE A 1 69 ? 3.671 -2.449 -7.393 1.00 94.44 69 ILE A O 1
ATOM 557 N N . LYS A 1 70 ? 2.892 -4.325 -8.374 1.00 93.94 70 LYS A N 1
ATOM 558 C CA . LYS A 1 70 ? 4.096 -5.152 -8.171 1.00 93.94 70 LYS A CA 1
ATOM 559 C C . LYS A 1 70 ? 5.326 -4.618 -8.903 1.00 93.94 70 LYS A C 1
ATOM 561 O O . LYS A 1 70 ? 6.376 -4.432 -8.293 1.00 93.94 70 LYS A O 1
ATOM 566 N N . TYR A 1 71 ? 5.192 -4.328 -10.190 1.00 90.62 71 TYR A N 1
ATOM 567 C CA . TYR A 1 71 ? 6.305 -3.975 -11.073 1.00 90.62 71 TYR A CA 1
ATOM 568 C C . TYR A 1 71 ? 6.297 -2.496 -11.480 1.00 90.62 71 TYR A C 1
ATOM 570 O O . TYR A 1 71 ? 7.334 -1.966 -11.882 1.00 90.62 71 TYR A O 1
ATOM 578 N N . GLY A 1 72 ? 5.164 -1.812 -11.300 1.00 86.94 72 GLY A N 1
ATOM 579 C CA . GLY A 1 72 ? 4.947 -0.438 -11.751 1.00 86.94 72 GLY A CA 1
ATOM 580 C C . GLY A 1 72 ? 4.154 -0.375 -13.055 1.00 86.94 72 GLY A C 1
ATOM 581 O O . GLY A 1 72 ? 3.852 -1.420 -13.635 1.00 86.94 72 GLY A O 1
ATOM 582 N N . PRO A 1 73 ? 3.802 0.835 -13.538 1.00 71.25 73 PRO A N 1
ATOM 583 C CA . PRO A 1 73 ? 3.358 0.998 -14.918 1.00 71.25 73 PRO A CA 1
ATOM 584 C C . PRO A 1 73 ? 4.495 0.432 -15.751 1.00 71.25 73 PRO A C 1
ATOM 586 O O . PRO A 1 73 ? 5.607 0.955 -15.659 1.00 71.25 73 PRO A O 1
ATOM 589 N N . GLY A 1 74 ? 4.264 -0.728 -16.376 1.00 64.00 74 GLY A N 1
ATOM 590 C CA . GLY A 1 74 ? 5.331 -1.540 -16.945 1.00 64.00 74 GLY A CA 1
ATOM 591 C C . GLY A 1 74 ? 6.304 -0.621 -17.654 1.00 64.00 74 GLY A C 1
ATOM 592 O O . GLY A 1 74 ? 5.860 0.241 -18.417 1.00 64.00 74 GLY A O 1
ATOM 593 N N . ARG A 1 75 ? 7.611 -0.731 -17.358 1.00 53.25 75 ARG A N 1
ATOM 594 C CA . ARG A 1 75 ? 8.578 -0.120 -18.264 1.00 53.25 75 ARG A CA 1
ATOM 595 C C . ARG A 1 75 ? 8.171 -0.683 -19.607 1.00 53.25 75 ARG A C 1
ATOM 597 O O . ARG A 1 75 ? 8.292 -1.892 -19.810 1.00 53.25 75 ARG A O 1
ATOM 604 N N . GLY A 1 76 ? 7.651 0.170 -20.476 1.00 50.97 76 GLY A N 1
ATOM 605 C CA . GLY A 1 76 ? 7.750 -0.060 -21.889 1.00 50.97 76 GLY A CA 1
ATOM 606 C C . GLY A 1 76 ? 9.243 -0.158 -22.144 1.00 50.97 76 GLY A C 1
ATOM 607 O O . GLY A 1 76 ? 9.872 0.800 -22.564 1.00 50.97 76 GLY A O 1
ATOM 608 N N . ARG A 1 77 ? 9.838 -1.329 -21.877 1.00 50.47 77 ARG A N 1
ATOM 609 C CA . ARG A 1 77 ? 10.746 -1.863 -22.863 1.00 50.47 77 ARG A CA 1
ATOM 610 C C . ARG A 1 77 ? 9.913 -1.760 -24.120 1.00 50.47 77 ARG A C 1
ATOM 612 O O . ARG A 1 77 ? 8.773 -2.236 -24.135 1.00 50.47 77 ARG A O 1
ATOM 619 N N . ASN A 1 78 ? 10.429 -1.033 -25.089 1.00 55.75 78 ASN A N 1
ATOM 620 C CA . ASN A 1 78 ? 9.939 -0.993 -26.450 1.00 55.75 78 ASN A CA 1
ATOM 621 C C . ASN A 1 78 ? 10.027 -2.413 -27.050 1.00 55.75 78 ASN A C 1
ATOM 623 O O . ASN A 1 78 ? 10.554 -2.590 -28.130 1.00 55.75 78 ASN A O 1
ATOM 627 N N . LEU A 1 79 ? 9.520 -3.436 -26.350 1.00 59.97 79 LEU A N 1
ATOM 628 C CA . LEU A 1 79 ? 9.456 -4.825 -26.760 1.00 59.97 79 LEU A CA 1
ATOM 629 C C . LEU A 1 79 ? 8.705 -4.877 -28.080 1.00 59.97 79 LEU A C 1
ATOM 631 O O . LEU A 1 79 ? 9.083 -5.620 -28.958 1.00 59.97 79 LEU A O 1
ATOM 635 N N . SER A 1 80 ? 7.686 -4.033 -28.257 1.00 67.75 80 SER A N 1
ATOM 636 C CA . SER A 1 80 ? 7.006 -3.881 -29.537 1.00 67.75 80 SER A CA 1
ATOM 637 C C . SER A 1 80 ? 7.914 -3.330 -30.638 1.00 67.75 80 SER A C 1
ATOM 639 O O . SER A 1 80 ? 7.783 -3.778 -31.768 1.00 67.75 80 SER A O 1
ATOM 641 N N . ALA A 1 81 ? 8.814 -2.384 -30.354 1.00 69.31 81 ALA A N 1
ATOM 642 C CA . ALA A 1 81 ? 9.740 -1.857 -31.356 1.00 69.31 81 ALA A CA 1
ATOM 643 C C . ALA A 1 81 ? 10.856 -2.862 -31.667 1.00 69.31 81 ALA A C 1
ATOM 645 O O . ALA A 1 81 ? 11.087 -3.144 -32.832 1.00 69.31 81 ALA A O 1
ATOM 646 N N . GLU A 1 82 ? 11.447 -3.466 -30.637 1.00 74.31 82 GLU A N 1
ATOM 647 C CA . GLU A 1 82 ? 12.489 -4.491 -30.736 1.00 74.31 82 GLU A CA 1
ATOM 648 C C . GLU A 1 82 ? 11.959 -5.745 -31.453 1.00 74.31 82 GLU A C 1
ATOM 650 O O . GLU A 1 82 ? 12.581 -6.235 -32.385 1.00 74.31 82 GLU A O 1
ATOM 655 N N . ILE A 1 83 ? 10.740 -6.203 -31.136 1.00 79.00 83 ILE A N 1
ATOM 656 C CA . ILE A 1 83 ? 10.069 -7.296 -31.864 1.00 79.00 83 ILE A CA 1
ATOM 657 C C . ILE A 1 83 ? 9.784 -6.896 -33.318 1.00 79.00 83 ILE A C 1
ATOM 659 O O . ILE A 1 83 ? 9.975 -7.707 -34.215 1.00 79.00 83 ILE A O 1
ATOM 663 N N . ARG A 1 84 ? 9.336 -5.661 -33.586 1.00 81.56 84 ARG A N 1
ATOM 664 C CA . ARG A 1 84 ? 9.110 -5.180 -34.966 1.00 81.56 84 ARG A CA 1
ATOM 665 C C . ARG A 1 84 ? 10.402 -5.070 -35.772 1.00 81.56 84 ARG A C 1
ATOM 667 O O . ARG A 1 84 ? 10.353 -5.136 -36.996 1.00 81.56 84 ARG A O 1
ATOM 674 N N . GLU A 1 85 ? 11.521 -4.815 -35.114 1.00 85.44 85 GLU A N 1
ATOM 675 C CA . GLU A 1 85 ? 12.842 -4.752 -35.733 1.00 85.44 85 GLU A CA 1
ATOM 676 C C . GLU A 1 85 ? 13.343 -6.165 -36.044 1.00 85.44 85 GLU A C 1
ATOM 678 O O . GLU A 1 85 ? 13.601 -6.466 -37.204 1.00 85.44 85 GLU A O 1
ATOM 683 N N . LEU A 1 86 ? 13.269 -7.082 -35.075 1.00 86.31 86 LEU A N 1
ATOM 684 C CA . LEU A 1 86 ? 13.600 -8.500 -35.264 1.00 86.31 86 LEU A CA 1
ATOM 685 C C . LEU A 1 86 ? 12.749 -9.187 -36.344 1.00 86.31 86 LEU A C 1
ATOM 687 O O . LEU A 1 86 ? 13.256 -9.998 -37.116 1.00 86.31 86 LEU A O 1
ATOM 691 N N . LEU A 1 87 ? 11.450 -8.877 -36.418 1.00 85.50 87 LEU A N 1
ATOM 692 C CA . LEU A 1 87 ? 10.573 -9.425 -37.459 1.00 85.50 87 LEU A CA 1
ATOM 693 C C . LEU A 1 87 ? 10.953 -8.916 -38.855 1.00 85.50 87 LEU A C 1
ATOM 695 O O . LEU A 1 87 ? 10.906 -9.690 -39.804 1.00 85.50 87 LEU A O 1
ATOM 699 N N . ARG A 1 88 ? 11.381 -7.652 -38.979 1.00 86.06 88 ARG A N 1
ATOM 700 C CA . ARG A 1 88 ? 11.867 -7.103 -40.254 1.00 86.06 88 ARG A CA 1
ATOM 701 C C . ARG A 1 88 ? 13.172 -7.758 -40.691 1.00 86.06 88 ARG A C 1
ATOM 703 O O . ARG A 1 88 ? 13.279 -8.180 -41.837 1.00 86.06 88 ARG A O 1
ATOM 710 N N . GLU A 1 89 ? 14.122 -7.904 -39.772 1.00 91.00 89 GLU A N 1
ATOM 711 C CA . GLU A 1 89 ? 15.391 -8.587 -40.045 1.00 91.00 89 GLU A CA 1
ATOM 712 C C . GLU A 1 89 ? 15.174 -10.040 -40.490 1.00 91.00 89 GLU A C 1
ATOM 714 O O . GLU A 1 89 ? 15.818 -10.501 -41.433 1.00 91.00 89 GLU A O 1
ATOM 719 N N . ARG A 1 90 ? 14.231 -10.756 -39.860 1.00 88.44 90 ARG A N 1
ATOM 720 C CA . ARG A 1 90 ? 13.848 -12.114 -40.273 1.00 88.44 90 ARG A CA 1
ATOM 721 C C . ARG A 1 90 ? 13.342 -12.144 -41.715 1.00 88.44 90 ARG A C 1
ATOM 723 O O . ARG A 1 90 ? 13.840 -12.946 -42.501 1.00 88.44 90 ARG A O 1
ATOM 730 N N . ASP A 1 91 ? 12.382 -11.288 -42.056 1.00 86.12 91 ASP A N 1
ATOM 731 C CA . ASP A 1 91 ? 11.746 -11.291 -43.380 1.00 86.12 91 ASP A CA 1
ATOM 732 C C . ASP A 1 91 ? 12.767 -10.9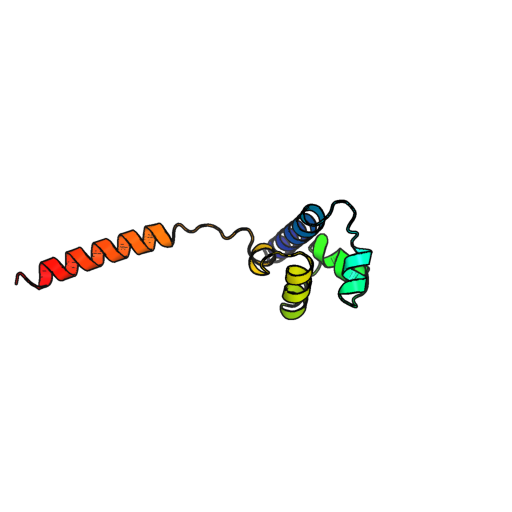81 -44.495 1.00 86.12 91 ASP A C 1
ATOM 734 O O . ASP A 1 91 ? 12.747 -11.591 -45.566 1.00 86.12 91 ASP A O 1
ATOM 738 N N . GLU A 1 92 ? 13.732 -10.095 -44.228 1.00 86.38 92 GLU A N 1
ATOM 739 C CA . GLU A 1 92 ? 14.837 -9.812 -45.150 1.00 86.38 92 GLU A CA 1
ATOM 740 C C . GLU A 1 92 ? 15.796 -10.998 -45.329 1.00 86.38 92 GLU A C 1
ATOM 742 O O . GLU A 1 92 ? 16.322 -11.214 -46.425 1.00 86.38 92 GLU A O 1
ATOM 747 N N . ILE A 1 93 ? 16.061 -11.759 -44.263 1.00 86.19 93 ILE A N 1
ATOM 748 C CA . ILE A 1 93 ? 16.911 -12.955 -44.316 1.00 86.19 93 ILE A CA 1
ATOM 749 C C . ILE A 1 93 ? 16.222 -14.070 -45.107 1.00 86.19 93 ILE A C 1
ATOM 751 O O . ILE A 1 93 ? 16.881 -14.736 -45.907 1.00 86.19 93 ILE A O 1
ATOM 755 N N . GLU A 1 94 ? 14.920 -14.268 -44.906 1.00 82.75 94 GLU A N 1
ATOM 756 C CA . GLU A 1 94 ? 14.129 -15.271 -45.628 1.00 82.75 94 GLU A CA 1
ATOM 757 C C . GLU A 1 94 ? 14.053 -14.935 -47.124 1.00 82.75 94 GLU A C 1
ATOM 759 O O . GLU A 1 94 ? 14.408 -15.767 -47.956 1.00 82.75 94 GLU A O 1
ATOM 764 N N . SER A 1 95 ? 13.780 -13.674 -47.474 1.00 76.56 95 SER A N 1
ATOM 765 C CA . SER A 1 95 ? 13.775 -13.215 -48.872 1.00 76.56 95 SER A CA 1
ATOM 766 C C . SER A 1 95 ? 15.125 -13.402 -49.588 1.00 76.56 95 SER A C 1
ATOM 768 O O . SER A 1 95 ? 15.172 -13.694 -50.784 1.00 76.56 95 SER A O 1
ATOM 770 N N . LYS A 1 96 ? 16.248 -13.276 -48.867 1.00 76.06 96 LYS A N 1
ATOM 771 C CA . LYS A 1 96 ? 17.599 -13.510 -49.411 1.00 76.06 96 LYS A CA 1
ATOM 772 C C . LYS A 1 96 ? 17.947 -14.995 -49.560 1.00 76.06 96 LYS A C 1
ATOM 774 O O . LYS A 1 96 ? 18.876 -15.313 -50.303 1.00 76.06 96 LYS A O 1
ATOM 779 N N . ARG A 1 97 ? 17.257 -15.892 -48.848 1.00 69.19 97 ARG A N 1
ATOM 780 C CA . ARG A 1 97 ? 17.452 -17.348 -48.945 1.00 69.19 97 ARG A CA 1
ATOM 781 C C . ARG A 1 97 ? 16.715 -17.951 -50.135 1.00 69.19 97 ARG A C 1
ATOM 783 O O . ARG A 1 97 ? 17.273 -18.843 -50.758 1.00 69.19 97 ARG A O 1
ATOM 790 N N . ASP A 1 98 ? 15.547 -17.419 -50.481 1.00 64.75 98 ASP A N 1
ATOM 791 C CA . ASP A 1 98 ? 14.724 -17.922 -51.593 1.00 64.75 98 ASP A CA 1
ATOM 792 C C . ASP A 1 98 ? 15.257 -17.536 -52.990 1.00 64.75 98 ASP A C 1
ATOM 794 O O . ASP A 1 98 ? 14.822 -18.087 -53.996 1.00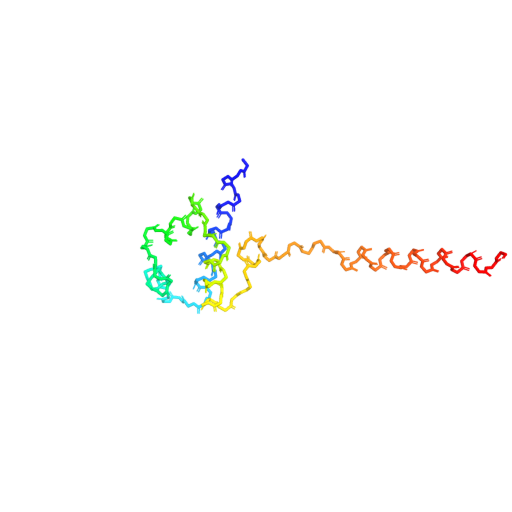 64.75 98 ASP A O 1
ATOM 798 N N . ASN A 1 99 ? 16.230 -16.619 -53.065 1.00 58.44 99 ASN A N 1
ATOM 799 C CA . ASN A 1 99 ? 16.878 -16.164 -54.305 1.00 58.44 99 ASN A CA 1
ATOM 800 C C . ASN A 1 99 ? 18.252 -16.829 -54.577 1.00 58.44 99 ASN A C 1
ATOM 802 O O . ASN A 1 99 ? 19.053 -16.284 -55.343 1.00 58.44 99 ASN A O 1
ATOM 806 N N . ARG A 1 100 ? 18.558 -17.966 -53.936 1.00 54.50 100 ARG A N 1
ATOM 807 C CA . ARG A 1 100 ? 19.793 -18.751 -54.137 1.00 54.50 100 ARG A CA 1
ATOM 808 C C . ARG A 1 100 ? 19.530 -20.132 -54.715 1.00 54.50 100 ARG A C 1
ATOM 810 O O . ARG A 1 100 ? 18.520 -20.750 -54.326 1.00 54.50 100 ARG A O 1
#

pLDDT: mean 88.68, std 13.52, range [50.47, 98.56]

Solvent-accessible surface area (backbone atoms only — not comparable to full-atom values): 5571 Å² total; per-residue (Å²): 118,73,62,59,56,31,34,52,26,7,47,37,47,48,48,46,43,47,70,64,32,85,82,61,48,67,58,58,52,13,60,76,70,75,46,56,50,67,62,49,50,32,23,42,68,17,80,39,77,70,56,71,73,56,38,42,53,53,18,59,76,48,76,46,61,47,56,41,33,70,74,31,78,66,77,75,63,57,54,70,56,54,50,55,48,54,51,51,56,48,54,56,53,52,61,62,54,76,76,108

Secondary structure (DSSP, 8-state):
-HHHHHHHHHHHHHHHHHHH-TT--HHHHHHHHT--HHHHHHHHHTSS---HHHHHHHHHHTTS-HHHHHT-S-----HHHHHHHHHHHHHHHHHHHTT-

Foldseek 3Di:
DLQVQLQQLLCQLVVLQCVLDVPRDLVNLCVVLVHDSVVSVCSNRRVDHDDQVSLCVSCVVSVHDSCCSNVNPPPPPVVVVVVVVVVVVVVVVVVVVVVD

Radius of gyration: 20.7 Å; Cα contacts (8 Å, |Δi|>4): 86; chains: 1; bounding box: 32×29×65 Å

Sequence (100 aa):
MKDHFKKEQGKRLKLARKAFSKKLTQKRIATAMGIPLRTYQSYEIGEANPEDTLLVKIANFLAVKPDQIKYGPGRGRNLSAEIRELLRERDEIESKRDNR